Protein AF-A0A820YJV6-F1 (afdb_monomer_lite)

Structure (mmCIF, N/CA/C/O backbone):
data_AF-A0A820YJV6-F1
#
_entry.id   AF-A0A820YJV6-F1
#
loop_
_atom_site.group_PDB
_atom_site.id
_atom_site.type_symbol
_atom_site.label_atom_id
_atom_site.label_alt_id
_atom_site.label_comp_id
_atom_site.label_asym_id
_atom_site.label_entity_id
_atom_site.label_seq_id
_atom_site.pdbx_PDB_ins_code
_atom_site.Cartn_x
_atom_site.Cartn_y
_atom_site.Cartn_z
_atom_site.occupancy
_atom_site.B_iso_or_equiv
_atom_site.auth_seq_id
_atom_site.auth_comp_id
_atom_site.auth_asym_id
_atom_site.auth_atom_id
_atom_site.pdbx_PDB_model_num
ATOM 1 N N . MET A 1 1 ? 10.147 51.110 -33.637 1.00 36.66 1 MET A N 1
ATOM 2 C CA . MET A 1 1 ? 10.405 49.747 -34.150 1.00 36.66 1 MET A CA 1
ATOM 3 C C . MET A 1 1 ? 11.012 48.928 -33.026 1.00 36.66 1 MET A C 1
ATOM 5 O O . MET A 1 1 ? 12.198 49.042 -32.753 1.00 36.66 1 MET A O 1
ATOM 9 N N . THR A 1 2 ? 10.167 48.190 -32.319 1.00 36.00 2 THR A N 1
ATOM 10 C CA . THR A 1 2 ? 10.517 47.325 -31.189 1.00 36.00 2 THR A CA 1
ATOM 11 C C . THR A 1 2 ? 11.069 46.014 -31.743 1.00 36.00 2 THR A C 1
ATOM 13 O O . THR A 1 2 ? 10.377 45.349 -32.511 1.00 36.00 2 THR A O 1
ATOM 16 N N . LYS A 1 3 ? 12.312 45.655 -31.408 1.00 38.03 3 LYS A N 1
ATOM 17 C CA . LYS A 1 3 ? 12.906 44.362 -31.772 1.00 38.03 3 LYS A CA 1
ATOM 18 C C . LYS A 1 3 ? 13.429 43.654 -30.521 1.00 38.03 3 LYS A C 1
ATOM 20 O O . LYS A 1 3 ? 14.474 44.003 -29.993 1.00 38.03 3 LYS A O 1
ATOM 25 N N . ASN A 1 4 ? 12.651 42.642 -30.142 1.00 38.34 4 ASN A N 1
ATOM 26 C CA . ASN A 1 4 ? 13.062 41.331 -29.644 1.00 38.34 4 ASN A CA 1
ATOM 27 C C . ASN A 1 4 ? 13.710 41.254 -28.252 1.00 38.34 4 ASN A C 1
ATOM 29 O O . ASN A 1 4 ? 14.899 40.984 -28.122 1.00 38.34 4 ASN A O 1
ATOM 33 N N . SER A 1 5 ? 12.865 41.313 -27.218 1.00 43.75 5 SER A N 1
ATOM 34 C CA . SER A 1 5 ? 13.067 40.483 -26.025 1.00 43.75 5 SER A CA 1
ATOM 35 C C . SER A 1 5 ? 12.799 39.025 -26.399 1.00 43.75 5 SER A C 1
ATOM 37 O O . SER A 1 5 ? 11.647 38.601 -26.449 1.00 43.75 5 SER A O 1
ATOM 39 N N . ILE A 1 6 ? 13.851 38.264 -26.695 1.00 47.22 6 ILE A N 1
ATOM 40 C CA . ILE A 1 6 ? 13.795 36.800 -26.646 1.00 47.22 6 ILE A CA 1
ATOM 41 C C . ILE A 1 6 ? 14.237 36.428 -25.237 1.00 47.22 6 ILE A C 1
ATOM 43 O O . ILE A 1 6 ? 15.425 36.395 -24.923 1.00 47.22 6 ILE A O 1
ATOM 47 N N . ILE A 1 7 ? 13.246 36.232 -24.375 1.00 45.16 7 ILE A N 1
ATOM 48 C CA . ILE A 1 7 ? 13.412 35.605 -23.070 1.00 45.16 7 ILE A CA 1
ATOM 49 C C . ILE A 1 7 ? 13.670 34.123 -23.361 1.00 45.16 7 ILE A C 1
ATOM 51 O O . ILE A 1 7 ? 12.740 33.360 -23.597 1.00 45.16 7 ILE A O 1
ATOM 55 N N . ASN A 1 8 ? 14.942 33.728 -23.413 1.00 41.97 8 ASN A N 1
ATOM 56 C CA . ASN A 1 8 ? 15.337 32.325 -23.304 1.00 41.97 8 ASN A CA 1
ATOM 57 C C . ASN A 1 8 ? 15.420 31.972 -21.813 1.00 41.97 8 ASN A C 1
ATOM 59 O O . ASN A 1 8 ? 16.497 31.792 -21.253 1.00 41.97 8 ASN A O 1
ATOM 63 N N . GLU A 1 9 ? 14.258 31.898 -21.171 1.00 41.66 9 GLU A N 1
ATOM 64 C CA . GLU A 1 9 ? 14.066 31.136 -19.938 1.00 41.66 9 GLU A CA 1
ATOM 65 C C . GLU A 1 9 ? 13.668 29.728 -20.350 1.00 41.66 9 GLU A C 1
ATOM 67 O O . GLU A 1 9 ? 12.493 29.416 -20.435 1.00 41.66 9 GLU A O 1
ATOM 72 N N . ASN A 1 10 ? 14.637 28.906 -20.722 1.00 46.34 10 ASN A N 1
ATOM 73 C CA . ASN A 1 10 ? 14.470 27.464 -20.857 1.00 46.34 10 ASN A CA 1
ATOM 74 C C . ASN A 1 10 ? 15.882 26.913 -20.938 1.00 46.34 10 ASN A C 1
ATOM 76 O O . ASN A 1 10 ? 16.559 27.231 -21.911 1.00 46.34 10 ASN A O 1
ATOM 80 N N . ASN A 1 11 ? 16.333 26.197 -19.902 1.00 42.47 11 ASN A N 1
ATOM 81 C CA . ASN A 1 11 ? 17.357 25.133 -19.953 1.00 42.47 11 ASN A CA 1
ATOM 82 C C . ASN A 1 11 ? 18.064 24.914 -18.605 1.00 42.47 11 ASN A C 1
ATOM 84 O O . ASN A 1 11 ? 19.264 24.693 -18.620 1.00 42.47 11 ASN A O 1
ATOM 88 N N . ASN A 1 12 ? 17.392 24.959 -17.446 1.00 39.22 12 ASN A N 1
ATOM 89 C CA . ASN A 1 12 ? 18.063 24.545 -16.199 1.00 39.22 12 ASN A CA 1
ATOM 90 C C . ASN A 1 1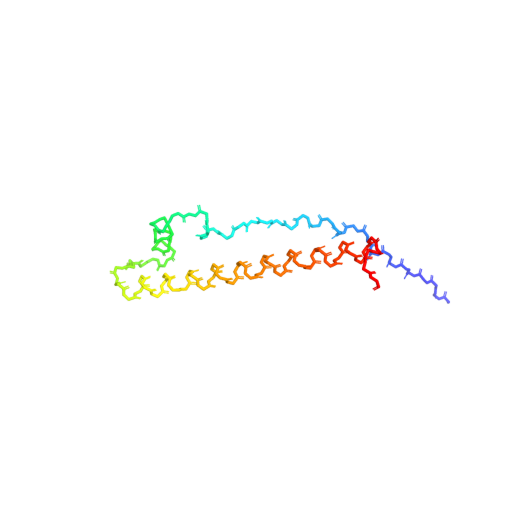2 ? 17.186 23.845 -15.142 1.00 39.22 12 ASN A C 1
ATOM 92 O O . ASN A 1 12 ? 17.647 23.697 -14.020 1.00 39.22 12 ASN A O 1
ATOM 96 N N . ASP A 1 13 ? 16.010 23.314 -15.497 1.00 39.91 13 ASP A N 1
ATOM 97 C CA . ASP A 1 13 ? 15.197 22.477 -14.583 1.00 39.91 13 ASP A CA 1
ATOM 98 C C . ASP A 1 13 ? 14.968 21.047 -15.110 1.00 39.91 13 ASP A C 1
ATOM 100 O O . ASP A 1 13 ? 13.989 20.385 -14.789 1.00 39.91 13 ASP A O 1
ATOM 104 N N . ILE A 1 14 ? 15.891 20.519 -15.922 1.00 43.97 14 ILE A N 1
ATOM 105 C CA . ILE A 1 14 ? 15.840 19.107 -16.366 1.00 43.97 14 ILE A CA 1
ATOM 106 C C . ILE A 1 14 ? 16.375 18.150 -15.275 1.00 43.97 14 ILE A C 1
ATOM 108 O O . ILE A 1 14 ? 16.240 16.936 -15.381 1.00 43.97 14 ILE A O 1
ATOM 112 N N . ASN A 1 15 ? 16.913 18.684 -14.174 1.00 42.16 15 ASN A N 1
ATOM 113 C CA . ASN A 1 15 ? 17.443 17.905 -13.053 1.00 42.16 15 ASN A CA 1
ATOM 114 C C . ASN A 1 15 ? 16.673 18.153 -11.749 1.00 42.16 15 ASN A C 1
ATOM 116 O O . ASN A 1 15 ? 17.277 18.217 -10.675 1.00 42.16 15 ASN A O 1
ATOM 120 N N . GLU A 1 16 ? 15.340 18.225 -11.792 1.00 44.44 16 GLU A N 1
ATOM 121 C CA . GLU A 1 16 ? 14.598 17.748 -10.626 1.00 44.44 16 GLU A CA 1
ATOM 122 C C . GLU A 1 16 ? 1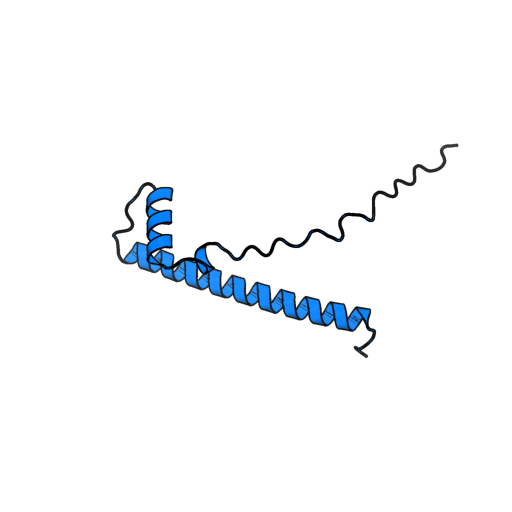4.899 16.253 -10.505 1.00 44.44 16 GLU A C 1
ATOM 124 O O . GLU A 1 16 ? 14.278 15.403 -11.141 1.00 44.44 16 GLU A O 1
ATOM 129 N N . HIS A 1 17 ? 15.915 15.925 -9.704 1.00 45.59 17 HIS A N 1
ATOM 130 C CA . HIS A 1 17 ? 16.039 14.621 -9.083 1.00 45.59 17 HIS A CA 1
ATOM 131 C C . HIS A 1 17 ? 14.693 14.329 -8.433 1.00 45.59 17 HIS A C 1
ATOM 133 O O . HIS A 1 17 ? 14.423 14.798 -7.327 1.00 45.59 17 HIS A O 1
ATOM 139 N N . ILE A 1 18 ? 13.843 13.598 -9.158 1.00 50.62 18 ILE A N 1
ATOM 140 C CA . ILE A 1 18 ? 12.565 13.093 -8.689 1.00 50.62 18 ILE A CA 1
ATOM 141 C C . ILE A 1 18 ? 12.878 12.461 -7.344 1.00 50.62 18 ILE A C 1
ATOM 143 O O . ILE A 1 18 ? 13.570 11.447 -7.257 1.00 50.62 18 ILE A O 1
ATOM 147 N N . ASN A 1 19 ? 12.481 13.140 -6.274 1.00 47.62 19 ASN A N 1
ATOM 148 C CA . ASN A 1 19 ? 12.775 12.708 -4.927 1.00 47.62 19 ASN A CA 1
ATOM 149 C C . ASN A 1 19 ? 11.886 11.481 -4.716 1.00 47.62 19 ASN A C 1
ATOM 151 O O . ASN A 1 19 ? 10.714 11.604 -4.358 1.00 47.62 19 ASN A O 1
ATOM 155 N N . TYR A 1 20 ? 12.415 10.298 -5.047 1.00 57.56 20 TYR A N 1
ATOM 156 C CA . TYR A 1 20 ? 11.744 8.999 -5.000 1.00 57.56 20 TYR A CA 1
ATOM 157 C C . TYR A 1 20 ? 11.531 8.564 -3.554 1.00 57.56 20 TYR A C 1
ATOM 159 O O . TYR A 1 20 ? 11.976 7.504 -3.113 1.00 57.56 20 TYR A O 1
ATOM 167 N N . ARG A 1 21 ? 10.867 9.402 -2.768 1.00 65.00 21 ARG A N 1
ATOM 168 C CA . ARG A 1 21 ? 10.549 9.064 -1.401 1.00 65.00 21 ARG A CA 1
ATOM 169 C C . ARG A 1 21 ? 9.405 8.068 -1.449 1.00 65.00 21 ARG A C 1
ATOM 171 O O . ARG A 1 21 ? 8.273 8.425 -1.770 1.00 65.00 21 ARG A O 1
ATOM 178 N N . GLN A 1 22 ? 9.719 6.806 -1.167 1.00 70.56 22 GLN A N 1
ATOM 179 C CA . GLN A 1 22 ? 8.694 5.790 -0.979 1.00 70.56 22 GLN A CA 1
ATOM 180 C C . GLN A 1 22 ? 7.661 6.298 0.037 1.00 70.56 22 GLN A C 1
ATOM 182 O O . GLN A 1 22 ? 8.046 6.906 1.047 1.00 70.56 22 GLN A O 1
ATOM 187 N N . PRO A 1 23 ? 6.362 6.071 -0.214 1.00 75.38 23 PRO A N 1
ATOM 188 C CA . PRO A 1 23 ? 5.332 6.390 0.749 1.00 75.38 23 PRO A CA 1
ATOM 189 C C . PRO A 1 23 ? 5.678 5.830 2.129 1.00 75.38 23 PRO A C 1
ATOM 191 O O . PRO A 1 23 ? 6.123 4.691 2.272 1.00 75.38 23 PRO A O 1
ATOM 194 N N . MET A 1 24 ? 5.456 6.629 3.173 1.00 74.88 24 MET A N 1
ATOM 195 C CA . MET A 1 24 ? 5.813 6.246 4.543 1.00 74.88 24 MET A CA 1
ATOM 196 C C . MET A 1 24 ? 5.104 4.959 5.003 1.00 74.88 24 MET A C 1
ATOM 198 O O . MET A 1 24 ? 5.625 4.252 5.861 1.00 74.88 24 MET A O 1
ATOM 202 N N . TYR A 1 25 ? 3.943 4.643 4.423 1.00 77.19 25 TYR A N 1
ATOM 203 C CA . TYR A 1 25 ? 3.205 3.416 4.718 1.00 77.19 25 TYR A CA 1
ATOM 204 C C . TYR A 1 25 ? 3.858 2.146 4.159 1.00 77.19 25 TYR A C 1
ATOM 206 O O . TYR A 1 25 ? 3.639 1.081 4.718 1.00 77.19 25 TYR A O 1
ATOM 214 N N . LEU A 1 26 ? 4.719 2.249 3.142 1.00 76.38 26 LEU A N 1
ATOM 215 C CA . LEU A 1 26 ? 5.463 1.102 2.604 1.00 76.38 26 LEU A CA 1
ATOM 216 C C . LEU A 1 26 ? 6.712 0.762 3.423 1.00 76.38 26 LEU A C 1
ATOM 218 O O . LEU A 1 26 ? 7.222 -0.350 3.353 1.00 76.38 26 LEU A O 1
ATOM 222 N N . THR A 1 27 ? 7.231 1.721 4.194 1.00 79.62 27 THR A N 1
ATOM 223 C CA . THR A 1 27 ? 8.515 1.582 4.905 1.00 79.62 27 THR A CA 1
ATOM 224 C C . THR A 1 27 ? 8.361 1.204 6.377 1.00 79.62 27 THR A C 1
ATOM 226 O O . THR A 1 27 ? 9.356 0.967 7.061 1.00 79.62 27 THR A O 1
ATOM 229 N N . ARG A 1 28 ? 7.131 1.167 6.900 1.00 79.38 28 ARG A N 1
ATOM 230 C CA . ARG A 1 28 ? 6.853 0.949 8.325 1.00 79.38 28 ARG A CA 1
ATOM 231 C C . ARG A 1 28 ? 5.967 -0.269 8.532 1.00 79.38 28 ARG A C 1
ATOM 233 O O . ARG A 1 28 ? 5.102 -0.571 7.720 1.00 79.38 28 ARG A O 1
ATOM 240 N N . SER A 1 29 ? 6.152 -0.941 9.665 1.00 82.31 29 SER A N 1
ATOM 241 C CA . SER A 1 29 ? 5.290 -2.052 10.055 1.00 82.31 29 SER A CA 1
ATOM 242 C C . SER A 1 29 ? 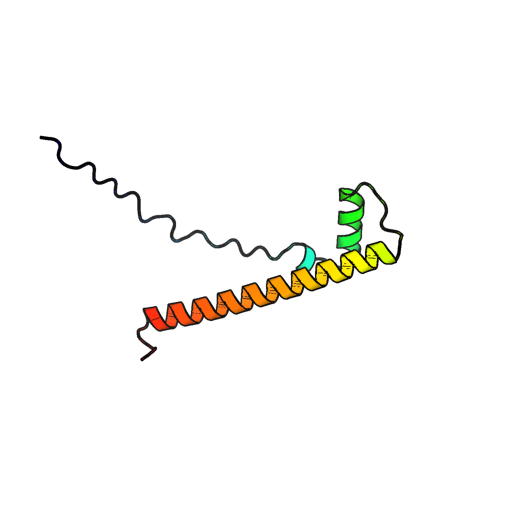3.878 -1.566 10.401 1.00 82.31 29 SER A C 1
ATOM 244 O O . SER A 1 29 ? 3.681 -0.448 10.887 1.00 82.31 29 SER A O 1
ATOM 246 N N . SER A 1 30 ? 2.891 -2.438 10.190 1.00 79.69 30 SER A N 1
ATOM 247 C CA . SER A 1 30 ? 1.477 -2.153 10.464 1.00 79.69 30 SER A CA 1
ATOM 248 C C . SER A 1 30 ? 1.219 -1.570 11.872 1.00 79.69 30 SER A C 1
ATOM 250 O O . SER A 1 30 ? 0.545 -0.543 11.954 1.00 79.69 30 SER A O 1
ATOM 252 N N . PRO A 1 31 ? 1.815 -2.084 12.974 1.00 81.50 31 PRO A N 1
ATOM 253 C CA . PRO A 1 31 ? 1.617 -1.511 14.311 1.00 81.50 31 PRO A CA 1
ATOM 254 C C . PRO A 1 31 ? 2.036 -0.039 14.424 1.00 81.50 31 PRO A C 1
ATOM 256 O O . PRO A 1 31 ? 1.338 0.757 15.049 1.00 81.50 31 PRO A O 1
ATOM 259 N N . ILE A 1 32 ? 3.143 0.339 13.777 1.00 84.31 32 ILE A N 1
ATOM 260 C CA . ILE A 1 32 ? 3.652 1.716 13.786 1.00 84.31 32 ILE A CA 1
ATOM 261 C C . ILE A 1 32 ? 2.708 2.629 13.000 1.00 84.31 32 ILE A C 1
ATOM 263 O O . ILE A 1 32 ? 2.447 3.756 13.415 1.00 84.31 32 ILE A O 1
ATOM 267 N N . LEU A 1 33 ? 2.176 2.149 11.873 1.00 84.31 33 LEU A N 1
ATOM 268 C CA . LEU A 1 33 ? 1.208 2.903 11.078 1.00 84.31 33 LEU A CA 1
ATOM 269 C C . LEU A 1 33 ? -0.075 3.162 11.858 1.00 84.31 33 LEU A C 1
ATOM 271 O O . LEU A 1 33 ? -0.549 4.295 11.867 1.00 84.31 33 LEU A O 1
ATOM 275 N N . TYR A 1 34 ? -0.579 2.156 12.573 1.00 83.62 34 TYR A N 1
ATOM 276 C CA . TYR A 1 34 ? -1.730 2.320 13.456 1.00 83.62 34 TYR A CA 1
ATOM 277 C C . TYR A 1 34 ? -1.458 3.289 14.604 1.00 83.62 34 TYR A C 1
ATOM 279 O O . TYR A 1 34 ? -2.322 4.099 14.929 1.00 83.62 34 TYR A O 1
ATOM 287 N N . GLU A 1 35 ? -0.270 3.254 15.210 1.00 84.75 35 GLU A N 1
ATOM 288 C CA . GLU A 1 35 ? 0.089 4.196 16.271 1.00 84.75 35 GLU A CA 1
ATOM 289 C C . GLU A 1 35 ? 0.127 5.644 15.761 1.00 84.75 35 GLU A C 1
ATOM 291 O O . GLU A 1 35 ? -0.407 6.545 16.410 1.00 84.75 35 GLU A O 1
ATOM 296 N N . ILE A 1 36 ? 0.709 5.869 14.580 1.00 85.69 36 ILE A N 1
ATOM 297 C CA . ILE A 1 36 ? 0.729 7.186 13.935 1.00 85.69 36 ILE A CA 1
ATOM 298 C C . ILE A 1 36 ? -0.697 7.632 13.623 1.00 85.69 36 ILE A C 1
ATOM 300 O O . ILE A 1 36 ? -1.065 8.744 13.988 1.00 85.69 36 ILE A O 1
ATOM 304 N N . LEU A 1 37 ? -1.516 6.763 13.022 1.00 84.94 37 LEU A N 1
ATOM 305 C CA . LEU A 1 37 ? -2.902 7.089 12.692 1.00 84.94 37 LEU A CA 1
ATOM 306 C C . LEU A 1 37 ? -3.719 7.435 13.942 1.00 84.94 37 LEU A C 1
ATOM 308 O O . LEU A 1 37 ? -4.449 8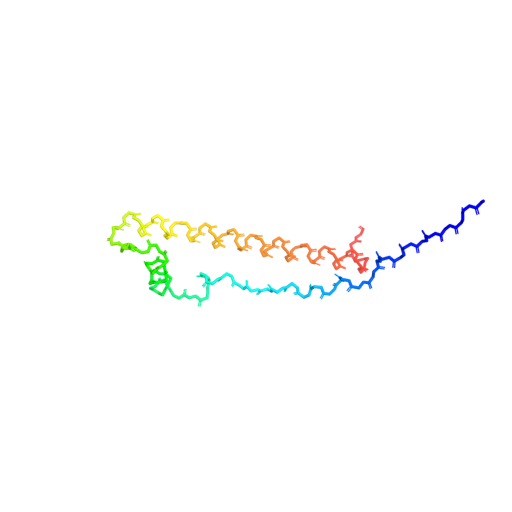.420 13.933 1.00 84.94 37 LEU A O 1
ATOM 312 N N . ASN A 1 38 ? -3.560 6.668 15.026 1.00 86.50 38 ASN A N 1
ATOM 313 C CA . ASN A 1 38 ? -4.215 6.932 16.309 1.00 86.50 38 ASN A CA 1
ATOM 314 C C . ASN A 1 38 ? -3.843 8.319 16.854 1.00 86.50 38 ASN A C 1
ATOM 316 O O . ASN A 1 38 ? -4.712 9.048 17.334 1.00 86.50 38 ASN A O 1
ATOM 320 N N . LYS A 1 39 ? -2.561 8.701 16.757 1.00 86.81 39 LYS A N 1
ATOM 321 C CA . LYS A 1 39 ? -2.086 10.034 17.158 1.00 86.81 39 LYS A CA 1
ATOM 322 C C . LYS A 1 39 ? -2.633 11.131 16.246 1.00 86.81 39 LYS A C 1
ATOM 324 O O . LYS A 1 39 ? -3.029 12.176 16.739 1.00 86.81 39 LYS A O 1
ATOM 329 N N . THR A 1 40 ? -2.681 10.909 14.933 1.00 87.06 40 THR A N 1
ATOM 330 C CA . THR A 1 40 ? -3.168 11.908 13.967 1.00 87.06 40 THR A CA 1
ATOM 331 C C . THR A 1 40 ? -4.678 12.123 14.058 1.00 87.06 40 THR A C 1
ATOM 333 O O . THR A 1 40 ? -5.143 13.249 13.925 1.00 87.06 40 THR A O 1
ATOM 336 N N . LEU A 1 41 ? -5.449 11.061 14.296 1.00 84.19 41 LEU A N 1
ATOM 337 C CA . LEU A 1 41 ? -6.908 11.124 14.393 1.00 84.19 41 LEU A CA 1
ATOM 338 C C . LEU A 1 41 ? -7.405 11.586 15.768 1.00 84.19 41 LEU A C 1
ATOM 340 O O . LEU A 1 41 ? -8.604 11.809 15.919 1.00 84.19 41 LEU A O 1
ATOM 344 N N . ASN A 1 42 ? -6.523 11.701 16.772 1.00 84.62 42 ASN A N 1
ATOM 345 C CA . ASN A 1 42 ? -6.896 11.927 18.175 1.00 84.62 42 ASN A CA 1
ATOM 346 C C . ASN A 1 42 ? -7.998 10.960 18.665 1.00 84.62 42 ASN A C 1
ATOM 348 O O . ASN A 1 42 ? -8.806 11.292 19.533 1.00 84.62 42 ASN A O 1
ATOM 352 N N . TYR A 1 43 ? -8.042 9.753 18.097 1.00 82.75 43 TYR A N 1
ATOM 353 C CA . TYR A 1 43 ? -9.050 8.731 18.359 1.00 82.75 43 TYR A CA 1
ATOM 354 C C . TYR A 1 43 ? -8.403 7.348 18.325 1.00 82.75 43 TYR A C 1
ATOM 356 O O . TYR A 1 43 ? -7.438 7.111 17.602 1.00 82.75 43 TYR A O 1
ATOM 364 N N . SER A 1 44 ? -8.937 6.424 19.124 1.00 80.00 44 SER A N 1
ATOM 365 C CA . SER A 1 44 ? -8.408 5.069 19.215 1.00 80.00 44 SER A CA 1
ATOM 366 C C . SER A 1 44 ? -9.134 4.127 18.259 1.00 80.00 44 SER A C 1
ATOM 368 O O . SER A 1 44 ? -10.295 3.787 18.483 1.00 80.00 44 SER A O 1
ATOM 370 N N . LEU A 1 45 ? -8.413 3.645 17.248 1.00 79.38 45 LEU A N 1
ATOM 371 C CA . LEU A 1 45 ? -8.866 2.672 16.252 1.00 79.38 45 LEU A CA 1
ATOM 372 C C . LEU A 1 45 ? -8.987 1.265 16.857 1.00 79.38 45 LEU A C 1
ATOM 374 O O . LEU A 1 45 ? -8.199 0.364 16.563 1.00 79.38 45 LEU A O 1
ATOM 378 N N . LYS A 1 46 ? -9.946 1.077 17.767 1.00 77.94 46 LYS A N 1
ATOM 379 C CA . LYS A 1 46 ? -10.189 -0.202 18.460 1.00 77.94 46 LYS A CA 1
ATOM 380 C C . LYS A 1 46 ? -11.221 -1.077 17.756 1.00 77.94 46 LYS A C 1
ATOM 382 O O . LYS A 1 46 ? -11.285 -2.271 18.045 1.00 77.94 46 LYS A O 1
ATOM 387 N N . LYS A 1 47 ? -12.048 -0.511 16.871 1.00 84.56 47 LYS A N 1
ATOM 388 C CA . LYS A 1 47 ? -13.077 -1.283 16.170 1.00 84.56 47 LYS A CA 1
ATOM 389 C C . LYS A 1 47 ? -12.444 -2.088 15.042 1.00 84.56 47 LYS A C 1
ATOM 391 O O . LYS A 1 47 ? -11.682 -1.555 14.238 1.00 84.56 47 LYS A O 1
ATOM 396 N N . LYS A 1 48 ? -12.799 -3.373 14.965 1.00 84.88 48 LYS A N 1
ATOM 397 C CA . LYS A 1 48 ? -12.311 -4.280 13.917 1.00 84.88 48 LYS A CA 1
ATOM 398 C C . LYS A 1 48 ? -12.663 -3.781 12.515 1.00 84.88 48 LYS A C 1
ATOM 400 O O . LYS A 1 48 ? -11.807 -3.827 11.642 1.00 84.88 48 LYS A O 1
ATOM 405 N N . ASP A 1 49 ? -13.863 -3.236 12.332 1.00 85.69 49 ASP A N 1
ATOM 406 C CA . ASP A 1 49 ? -14.324 -2.739 11.029 1.00 85.69 49 ASP A CA 1
ATOM 407 C C . ASP A 1 49 ? -13.489 -1.548 10.534 1.00 85.69 49 ASP A C 1
ATOM 409 O O . ASP A 1 49 ? -13.170 -1.455 9.351 1.00 85.69 49 ASP A O 1
ATOM 413 N N . GLU A 1 50 ? -13.063 -0.664 11.442 1.00 84.62 50 GLU A N 1
ATOM 414 C CA . GLU A 1 50 ? -12.204 0.483 11.119 1.00 84.62 50 GLU A CA 1
ATOM 415 C C . GLU A 1 50 ? -10.796 0.024 10.728 1.00 84.62 50 GLU A C 1
ATOM 417 O O . GLU A 1 50 ? -10.238 0.493 9.737 1.00 84.62 50 GLU A O 1
A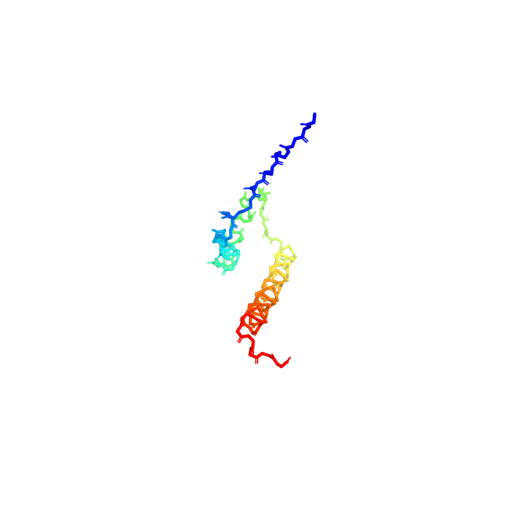TOM 422 N N . GLN A 1 51 ? -10.234 -0.937 11.466 1.00 84.06 51 GLN A N 1
ATOM 423 C CA . GLN A 1 51 ? -8.944 -1.539 11.122 1.00 84.06 51 GLN A CA 1
ATOM 424 C C . GLN A 1 51 ? -9.014 -2.268 9.777 1.00 84.06 51 GLN A C 1
ATOM 426 O O . GLN A 1 51 ? -8.121 -2.136 8.942 1.00 84.06 51 GLN A O 1
ATOM 431 N N . GLN A 1 52 ? -10.099 -3.000 9.521 1.00 87.38 52 GLN A N 1
ATOM 432 C CA . GLN A 1 52 ? -10.309 -3.667 8.243 1.00 87.38 52 GLN A CA 1
ATOM 433 C C . GLN A 1 52 ? -10.419 -2.653 7.099 1.00 87.38 52 GLN A C 1
ATOM 435 O O . GLN A 1 52 ? -9.750 -2.821 6.081 1.00 87.38 52 GLN A O 1
ATOM 440 N N . PHE A 1 53 ? -11.178 -1.571 7.282 1.00 89.31 53 PHE A N 1
ATOM 441 C CA . PHE A 1 53 ? -11.265 -0.479 6.314 1.00 89.31 53 PHE A CA 1
ATOM 442 C C . PHE A 1 53 ? -9.891 0.140 6.010 1.00 89.31 53 PHE A C 1
ATOM 444 O O . PHE A 1 53 ? -9.537 0.313 4.842 1.00 89.31 53 PHE A O 1
ATOM 451 N N . ILE A 1 54 ? -9.087 0.422 7.040 1.00 87.62 54 ILE A N 1
ATOM 452 C CA . ILE A 1 54 ? -7.732 0.972 6.886 1.00 87.62 54 ILE A CA 1
ATOM 453 C C . ILE A 1 54 ? -6.829 -0.001 6.127 1.00 87.62 54 ILE A C 1
ATOM 455 O O . ILE A 1 54 ? -6.147 0.413 5.193 1.00 87.62 54 ILE A O 1
ATOM 459 N N . ASN A 1 55 ? -6.850 -1.288 6.478 1.00 85.75 55 ASN A N 1
ATOM 460 C CA . ASN A 1 55 ? -6.045 -2.304 5.799 1.00 85.75 55 ASN A CA 1
ATOM 461 C C . ASN A 1 55 ? -6.404 -2.417 4.313 1.00 85.75 55 ASN A C 1
ATOM 463 O O . ASN A 1 55 ? -5.508 -2.419 3.472 1.00 85.75 55 ASN A O 1
ATOM 467 N N . VAL A 1 56 ? -7.698 -2.450 3.980 1.00 88.25 56 VAL A N 1
ATOM 468 C CA . VAL A 1 56 ? -8.155 -2.471 2.580 1.00 88.25 56 VAL A CA 1
ATOM 469 C C . VAL A 1 56 ? -7.681 -1.218 1.846 1.00 88.25 56 VAL A C 1
ATOM 471 O O . VAL A 1 56 ? -7.203 -1.294 0.715 1.00 88.25 56 VAL A O 1
ATOM 474 N N . ARG A 1 57 ? -7.763 -0.049 2.491 1.00 88.38 57 ARG A N 1
ATOM 475 C CA . ARG A 1 57 ? -7.309 1.201 1.883 1.00 88.38 57 ARG A CA 1
ATOM 476 C C . ARG A 1 57 ? -5.800 1.216 1.643 1.00 88.38 57 ARG A C 1
ATOM 478 O O . ARG A 1 57 ? -5.383 1.689 0.591 1.00 88.38 57 ARG A O 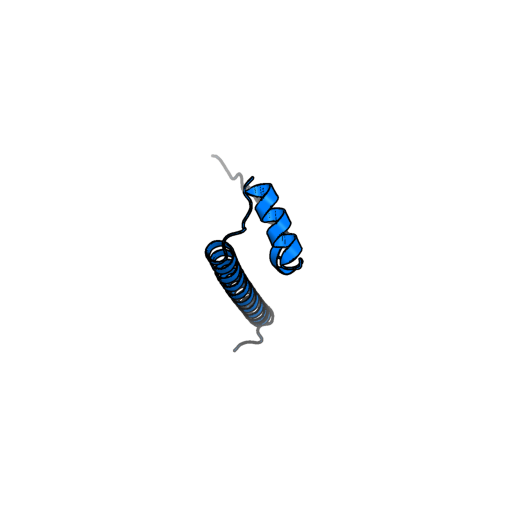1
ATOM 485 N N . LEU A 1 58 ? -5.003 0.698 2.577 1.00 86.50 58 LEU A N 1
ATOM 486 C CA . LEU A 1 58 ? -3.553 0.565 2.418 1.00 86.50 58 LEU A CA 1
ATOM 487 C C . LEU A 1 58 ? -3.205 -0.378 1.261 1.00 86.50 58 LEU A C 1
ATOM 489 O O . LEU A 1 58 ? -2.414 -0.002 0.408 1.00 86.50 58 LEU A O 1
ATOM 493 N N . GLN A 1 59 ? -3.875 -1.528 1.150 1.00 85.69 59 GLN A N 1
ATOM 494 C CA . GLN A 1 59 ? -3.666 -2.458 0.033 1.00 85.69 59 GLN A CA 1
ATOM 495 C C . GLN A 1 59 ? -3.948 -1.821 -1.334 1.00 85.69 59 GLN A C 1
ATOM 497 O O . GLN A 1 59 ? -3.199 -2.037 -2.283 1.00 85.69 59 GLN A O 1
ATOM 502 N N . LEU A 1 60 ? -5.010 -1.018 -1.447 1.00 88.38 60 LEU A N 1
ATOM 503 C CA . LEU A 1 60 ? -5.314 -0.299 -2.689 1.00 88.38 60 LEU A CA 1
ATOM 504 C C . LEU A 1 60 ? -4.237 0.739 -3.031 1.00 88.38 60 LEU A C 1
ATOM 506 O O . LEU A 1 60 ? -3.889 0.900 -4.200 1.00 88.38 60 LEU A O 1
ATOM 510 N N . LEU A 1 61 ? -3.703 1.431 -2.022 1.00 86.56 61 LEU A N 1
ATOM 511 C CA . LEU A 1 61 ? -2.606 2.379 -2.212 1.00 86.56 61 LEU A CA 1
ATOM 512 C C . LEU A 1 61 ? -1.317 1.670 -2.643 1.00 86.56 61 LEU A C 1
ATOM 514 O O . LEU A 1 61 ? -0.649 2.157 -3.553 1.00 86.56 61 LEU A O 1
ATOM 518 N N . ASP A 1 62 ? -1.012 0.507 -2.060 1.00 85.19 62 ASP A N 1
ATOM 519 C CA . ASP A 1 62 ? 0.127 -0.328 -2.456 1.00 85.19 62 ASP A CA 1
ATOM 520 C C . ASP A 1 62 ? 0.004 -0.760 -3.923 1.00 85.19 62 ASP A C 1
ATOM 522 O O . ASP A 1 62 ? 0.937 -0.593 -4.707 1.00 85.19 62 ASP A O 1
ATOM 526 N N . GLN A 1 63 ? -1.171 -1.258 -4.325 1.00 85.31 63 GLN A N 1
ATOM 527 C CA . GLN A 1 63 ? -1.439 -1.655 -5.711 1.00 85.31 63 GLN A CA 1
ATOM 528 C C . GLN A 1 63 ? -1.272 -0.484 -6.680 1.00 85.31 63 GLN A C 1
ATOM 530 O O . GLN A 1 63 ? -0.607 -0.619 -7.707 1.00 85.31 63 GLN A O 1
ATOM 535 N N . GLN A 1 64 ? -1.842 0.675 -6.346 1.00 88.69 64 GLN A N 1
ATOM 536 C CA . GLN A 1 64 ? -1.710 1.876 -7.163 1.00 88.69 64 GLN A CA 1
ATOM 537 C C . GLN A 1 64 ? -0.246 2.316 -7.278 1.00 88.69 64 GLN A C 1
ATOM 539 O O . GLN A 1 64 ? 0.196 2.694 -8.362 1.00 88.69 64 GLN A O 1
ATOM 544 N N . TYR A 1 65 ? 0.514 2.246 -6.184 1.00 87.06 65 TYR A N 1
ATOM 545 C CA . TYR A 1 65 ? 1.933 2.576 -6.188 1.00 87.06 65 TYR A CA 1
ATOM 546 C C . TYR A 1 65 ? 2.739 1.637 -7.094 1.00 87.06 65 TYR A C 1
ATOM 548 O O . TYR A 1 65 ? 3.548 2.115 -7.889 1.00 87.06 65 TYR A O 1
ATOM 556 N N . CYS A 1 66 ? 2.498 0.325 -7.022 1.00 85.19 66 CYS A N 1
ATOM 557 C CA . CYS A 1 66 ? 3.153 -0.651 -7.894 1.00 85.19 66 CYS A CA 1
ATOM 558 C C . CYS A 1 66 ? 2.846 -0.387 -9.374 1.00 85.19 66 CYS A C 1
ATOM 560 O O . CYS A 1 66 ? 3.769 -0.307 -10.178 1.00 85.19 66 CYS A O 1
ATOM 562 N N . LEU A 1 67 ? 1.575 -0.160 -9.722 1.00 88.00 67 LEU A N 1
ATOM 563 C CA . LEU A 1 67 ? 1.173 0.147 -11.101 1.00 88.00 67 LEU A CA 1
ATOM 564 C C . LEU A 1 67 ? 1.824 1.430 -11.626 1.00 88.00 67 LEU A C 1
ATOM 566 O O . LEU A 1 67 ? 2.256 1.488 -12.776 1.00 88.00 67 LEU A O 1
ATOM 570 N N . GLU A 1 68 ? 1.915 2.459 -10.784 1.00 87.88 68 GLU A N 1
ATOM 571 C CA . GLU A 1 68 ? 2.583 3.708 -11.137 1.00 87.88 68 GLU A CA 1
ATOM 572 C C . GLU A 1 68 ? 4.079 3.484 -11.395 1.00 87.88 68 GLU A C 1
ATOM 574 O O . GLU A 1 68 ? 4.633 4.043 -12.342 1.00 87.88 68 GLU A O 1
ATOM 579 N N . LYS A 1 69 ? 4.732 2.633 -10.594 1.00 84.12 69 LYS A N 1
ATOM 580 C CA . LYS A 1 69 ? 6.144 2.287 -10.784 1.00 84.12 69 LYS A CA 1
ATOM 581 C C . LYS A 1 69 ? 6.393 1.470 -12.039 1.00 84.12 69 LYS A C 1
ATOM 583 O O . LYS A 1 69 ? 7.323 1.799 -12.773 1.00 84.12 69 LYS A O 1
ATOM 588 N N . ASP A 1 70 ? 5.543 0.495 -12.326 1.00 85.88 70 ASP A N 1
ATOM 589 C CA . ASP A 1 70 ? 5.627 -0.274 -13.564 1.00 85.88 70 ASP A CA 1
ATOM 590 C C . ASP A 1 70 ? 5.444 0.638 -14.778 1.00 85.88 70 ASP A C 1
ATOM 592 O O . ASP A 1 70 ? 6.247 0.603 -15.709 1.00 85.88 70 ASP A O 1
ATOM 596 N N . ARG A 1 71 ? 4.443 1.527 -14.751 1.00 87.94 71 ARG A N 1
ATOM 597 C CA . ARG A 1 71 ? 4.221 2.506 -15.822 1.00 87.94 71 ARG A CA 1
ATOM 598 C C . ARG A 1 71 ? 5.439 3.403 -16.039 1.00 87.94 71 ARG A C 1
ATOM 600 O O . ARG A 1 71 ? 5.832 3.619 -17.180 1.00 87.94 71 ARG A O 1
ATOM 607 N N . GLN A 1 72 ? 6.034 3.917 -14.963 1.00 84.25 72 GLN A N 1
ATOM 608 C CA . GLN A 1 72 ? 7.238 4.752 -15.033 1.00 84.25 72 GLN A CA 1
ATOM 609 C C . GLN A 1 72 ? 8.426 3.992 -15.629 1.00 84.25 72 GLN A C 1
ATOM 611 O O . GLN A 1 72 ? 9.154 4.539 -16.454 1.00 84.25 72 GLN A O 1
ATOM 616 N N . LEU A 1 73 ? 8.601 2.725 -15.251 1.00 84.25 73 LEU A N 1
ATOM 617 C CA . LEU A 1 73 ? 9.648 1.873 -15.801 1.00 84.25 73 LEU A CA 1
ATOM 618 C C . LEU A 1 73 ? 9.445 1.659 -17.306 1.00 84.25 73 LEU A C 1
ATOM 620 O O . LEU A 1 73 ? 10.372 1.871 -18.086 1.00 84.25 73 LEU A O 1
ATOM 624 N N . TRP A 1 74 ? 8.227 1.317 -17.729 1.00 85.62 74 TRP A N 1
ATOM 625 C CA . TRP A 1 74 ? 7.893 1.176 -19.147 1.00 85.62 74 TRP A CA 1
ATOM 626 C C . TRP A 1 74 ? 8.118 2.466 -19.932 1.00 85.62 74 TRP A C 1
ATOM 628 O O . TRP A 1 74 ? 8.706 2.418 -21.011 1.00 85.62 74 TRP A O 1
ATOM 638 N N . GLN A 1 75 ? 7.725 3.612 -19.372 1.00 85.25 75 GLN A N 1
ATOM 639 C CA . GLN A 1 75 ? 7.993 4.911 -19.984 1.00 85.25 75 GLN A CA 1
ATOM 640 C C . GLN A 1 75 ? 9.499 5.139 -20.154 1.00 85.25 75 GLN A C 1
ATOM 642 O O . GLN A 1 75 ? 9.936 5.476 -21.248 1.00 85.25 75 GLN A O 1
ATOM 647 N N . SER A 1 76 ? 10.305 4.849 -19.128 1.00 82.88 76 SER A N 1
ATOM 648 C CA . SER A 1 76 ? 11.761 5.000 -19.219 1.00 82.88 76 SER A CA 1
ATOM 649 C C . SER A 1 76 ? 12.387 4.109 -20.300 1.00 82.88 76 SER A C 1
ATOM 651 O O . SER A 1 76 ? 13.281 4.551 -21.016 1.00 82.88 76 SER A O 1
ATOM 653 N N . TYR A 1 77 ? 11.888 2.880 -20.481 1.00 83.19 77 TYR A N 1
ATOM 654 C CA . TYR A 1 77 ? 12.352 1.994 -21.550 1.00 83.19 77 TYR A CA 1
ATOM 655 C C . TYR A 1 77 ? 11.992 2.519 -22.941 1.00 83.19 77 TYR A C 1
ATOM 657 O O . TYR A 1 77 ? 12.826 2.452 -23.846 1.00 83.19 77 TYR A O 1
ATOM 665 N N . LEU A 1 78 ? 10.778 3.049 -23.114 1.00 84.19 78 LEU A N 1
ATOM 666 C CA . LEU A 1 78 ? 10.357 3.678 -24.367 1.00 84.19 78 LEU A CA 1
ATOM 667 C C . LEU A 1 78 ? 11.200 4.917 -24.672 1.00 84.19 78 LEU A C 1
ATOM 669 O O . LEU A 1 78 ? 11.692 5.053 -25.789 1.00 84.19 78 LEU A O 1
ATOM 673 N N . ASP A 1 79 ? 11.429 5.771 -23.676 1.00 82.50 79 ASP A N 1
ATOM 674 C CA . ASP A 1 79 ? 12.229 6.987 -23.824 1.00 82.50 79 ASP A CA 1
ATOM 675 C C . ASP A 1 79 ? 13.674 6.655 -24.231 1.00 82.50 79 ASP A C 1
ATOM 677 O O . ASP A 1 79 ? 14.216 7.271 -25.149 1.00 82.50 79 ASP A O 1
ATOM 681 N N . ILE A 1 80 ? 14.280 5.628 -23.621 1.00 84.06 80 ILE A N 1
ATOM 682 C CA . ILE A 1 80 ? 15.610 5.125 -24.005 1.00 84.06 80 ILE A CA 1
ATOM 683 C C . ILE A 1 80 ? 15.593 4.576 -25.437 1.00 84.06 80 ILE A C 1
ATOM 685 O O . ILE A 1 80 ? 16.488 4.887 -26.225 1.00 84.06 80 ILE A O 1
ATOM 689 N N . GLY A 1 81 ? 14.577 3.783 -25.791 1.00 79.00 81 GLY A N 1
ATOM 690 C CA . GLY A 1 81 ? 14.423 3.215 -27.132 1.00 79.00 81 GLY A CA 1
ATOM 691 C C . GLY A 1 81 ? 14.310 4.282 -28.223 1.00 79.00 81 GLY A C 1
ATOM 692 O O . GLY A 1 81 ? 14.954 4.160 -29.268 1.00 79.00 81 GLY A O 1
ATOM 693 N N . LEU A 1 82 ? 13.561 5.355 -27.947 1.00 75.75 82 LEU A N 1
ATOM 694 C CA . LEU A 1 82 ? 13.413 6.524 -28.816 1.00 75.75 82 LEU A CA 1
ATOM 695 C C . LEU A 1 82 ? 14.722 7.315 -28.937 1.00 75.75 82 LEU A C 1
ATOM 697 O O . LEU A 1 82 ? 15.146 7.643 -30.045 1.00 75.75 82 LEU A O 1
ATOM 701 N N . GLN A 1 83 ? 15.398 7.595 -27.818 1.00 77.88 83 GLN A N 1
ATOM 702 C CA . GLN A 1 83 ? 16.668 8.331 -27.821 1.00 77.88 83 GLN A CA 1
ATOM 703 C C . GLN A 1 83 ? 17.767 7.588 -28.586 1.00 77.88 83 GLN A C 1
ATOM 705 O O . GLN A 1 83 ? 18.543 8.205 -29.313 1.00 77.88 83 GLN A O 1
ATOM 710 N N . GLN A 1 84 ? 17.822 6.263 -28.451 1.00 78.19 84 GLN A N 1
ATOM 711 C CA . GLN A 1 84 ? 18.870 5.436 -29.045 1.00 78.19 84 GLN A CA 1
ATOM 712 C C . GLN A 1 84 ? 18.550 4.958 -30.472 1.00 78.19 84 GLN A C 1
ATOM 714 O O . GLN A 1 84 ? 19.358 4.226 -31.037 1.00 78.19 84 GLN A O 1
ATOM 719 N N . HIS A 1 85 ? 17.408 5.358 -31.062 1.00 64.06 85 HIS A N 1
ATOM 720 C CA . HIS A 1 85 ? 16.943 4.884 -32.383 1.00 64.06 85 HIS A CA 1
ATOM 721 C C . HIS A 1 85 ? 16.977 3.344 -32.502 1.00 64.06 85 HIS A C 1
ATOM 723 O O . HIS A 1 85 ? 17.263 2.784 -33.558 1.00 64.06 85 HIS A O 1
ATOM 729 N N . LEU A 1 86 ? 16.738 2.649 -31.384 1.00 62.78 86 LEU A N 1
ATOM 730 C CA . LEU A 1 86 ? 16.789 1.184 -31.290 1.00 62.78 86 LEU A CA 1
ATOM 731 C C . LEU A 1 86 ? 15.440 0.528 -31.604 1.00 62.78 86 LEU A C 1
ATOM 733 O O . LEU A 1 86 ? 15.372 -0.690 -31.754 1.00 62.78 86 LEU A O 1
ATOM 737 N N . TRP A 1 87 ? 14.374 1.322 -31.686 1.00 55.84 87 TRP A N 1
ATOM 738 C CA . TRP A 1 87 ? 13.064 0.879 -32.151 1.00 55.84 87 TRP A CA 1
ATOM 739 C C . TRP A 1 87 ? 12.923 1.184 -33.653 1.00 55.84 87 TRP A C 1
ATOM 741 O O . TRP A 1 87 ? 13.381 2.249 -34.072 1.00 55.84 87 TRP A O 1
ATOM 751 N N . PRO A 1 88 ? 12.361 0.259 -34.458 1.00 53.34 88 PRO A N 1
ATOM 752 C CA . PRO A 1 88 ? 12.201 0.435 -35.904 1.00 53.34 88 PRO A CA 1
ATOM 753 C C . PRO A 1 88 ? 11.256 1.583 -36.277 1.00 53.34 88 PRO A C 1
ATOM 755 O O . PRO A 1 88 ? 10.341 1.891 -35.479 1.00 53.34 88 PRO A O 1
#

Radius of gyration: 22.62 Å; chains: 1; bounding box: 33×54×55 Å

Sequence (88 aa):
MTKNSIINENNNDINEHINYRQPMYLTRSSPILYEILNKTLNYSLKKKDEQQFINVRLQLLDQQYCLEKDRQLWQSYLDIGLQQHLWP

pLDDT: mean 73.11, std 17.49, range [36.0, 89.31]

Foldseek 3Di:
DDDDPPPPPDDDPPPPPVPPPDPPLVVDDPVVVQVVVCVVVVHHPPDPVSSVVVVVVSVVVVVVVVVVVVVVVVVVVVVVCVVVVVDD

Organism: NCBI:txid392032

Secondary structure (DSSP, 8-state):
----------SS-TT--------TTTSS-HHHHHHHHHHHHTS----HHHHHHHHHHHHHHHHHHHHHHHHHHHHHHHHHHHHTT---